Protein AF-A0A1Z9F601-F1 (afdb_monomer)

Sequence (78 aa):
MWNKISDGRMPVEGQKCWYHAPQVGTHRGSFEGYYISEKNVVYRGMHIFVH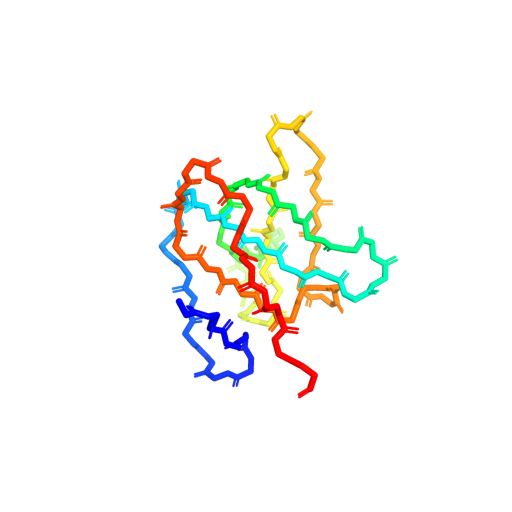ESGNFYLTGDVTHWHDDQEEEPIDVDN

Structure (mmCIF, N/CA/C/O backbone):
data_AF-A0A1Z9F601-F1
#
_entry.id   AF-A0A1Z9F601-F1
#
loop_
_atom_site.group_PDB
_atom_site.id
_atom_site.type_symbol
_atom_site.label_atom_id
_atom_site.label_alt_id
_atom_site.label_comp_id
_atom_site.label_asym_id
_atom_site.label_entity_id
_atom_site.label_seq_id
_atom_site.pdbx_PDB_ins_code
_atom_site.Cartn_x
_atom_site.Cartn_y
_atom_site.Cartn_z
_atom_site.occupancy
_atom_site.B_iso_or_equiv
_atom_site.auth_seq_id
_atom_site.auth_comp_id
_atom_site.auth_asym_id
_atom_site.auth_atom_id
_atom_site.pdbx_PDB_model_num
ATOM 1 N N . MET A 1 1 ? 6.857 -12.571 -3.757 1.00 85.19 1 MET A N 1
ATOM 2 C CA . MET A 1 1 ? 5.507 -13.005 -4.167 1.00 85.19 1 MET A CA 1
ATOM 3 C C . MET A 1 1 ? 4.505 -11.943 -3.750 1.00 85.19 1 MET A C 1
ATOM 5 O O . MET A 1 1 ? 4.551 -11.515 -2.602 1.00 85.19 1 MET A O 1
ATOM 9 N N . TRP A 1 2 ? 3.641 -11.499 -4.663 1.00 91.69 2 TRP A N 1
ATOM 10 C CA . TRP A 1 2 ? 2.605 -10.509 -4.360 1.00 91.69 2 TRP A CA 1
ATOM 11 C C . TRP A 1 2 ? 1.493 -11.106 -3.491 1.00 91.69 2 TRP A C 1
ATOM 13 O O .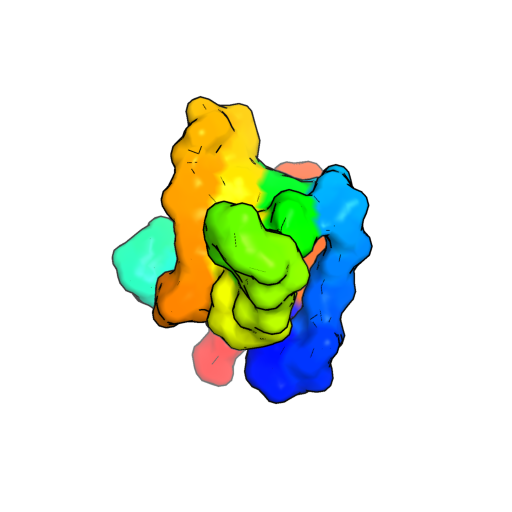 TRP A 1 2 ? 1.047 -12.230 -3.713 1.00 91.69 2 TRP A O 1
ATOM 23 N N . ASN A 1 3 ? 1.037 -10.338 -2.507 1.00 92.81 3 ASN A N 1
ATOM 24 C CA . ASN A 1 3 ? -0.088 -10.650 -1.636 1.00 92.81 3 ASN A CA 1
ATOM 25 C C . ASN A 1 3 ? -1.306 -9.846 -2.101 1.00 92.81 3 ASN A C 1
ATOM 27 O O . ASN A 1 3 ? -1.226 -8.623 -2.243 1.00 92.81 3 ASN A O 1
ATOM 31 N N . LYS A 1 4 ? -2.444 -10.513 -2.312 1.00 91.62 4 LYS A N 1
ATOM 32 C CA . LYS A 1 4 ? -3.698 -9.837 -2.654 1.00 91.62 4 LYS A CA 1
ATOM 33 C C . LYS A 1 4 ? -4.299 -9.202 -1.415 1.00 91.62 4 LYS A C 1
ATOM 35 O O . LYS A 1 4 ? -4.439 -9.847 -0.378 1.00 91.62 4 LYS A O 1
ATOM 40 N N . ILE A 1 5 ? -4.750 -7.960 -1.552 1.00 89.62 5 ILE A N 1
ATOM 41 C CA . ILE A 1 5 ? -5.482 -7.267 -0.487 1.00 89.62 5 ILE A CA 1
ATOM 42 C C . ILE A 1 5 ? -6.777 -8.024 -0.138 1.00 89.62 5 ILE A C 1
ATOM 44 O O . ILE A 1 5 ? -7.160 -8.102 1.028 1.00 89.62 5 ILE A O 1
ATOM 48 N N . SER A 1 6 ? -7.422 -8.648 -1.133 1.00 87.94 6 SER A N 1
ATOM 49 C CA . SER A 1 6 ? -8.637 -9.456 -0.952 1.00 87.94 6 SER A CA 1
ATOM 50 C C . SER A 1 6 ? -8.451 -10.679 -0.056 1.00 87.94 6 SER A C 1
ATOM 52 O O . SER A 1 6 ? -9.430 -11.168 0.501 1.00 87.94 6 SER A O 1
ATOM 54 N N . ASP A 1 7 ? -7.217 -11.158 0.110 1.00 88.81 7 ASP A N 1
ATOM 55 C CA . ASP A 1 7 ? -6.920 -12.312 0.963 1.00 88.81 7 ASP A CA 1
ATOM 56 C C . ASP A 1 7 ? -6.890 -11.915 2.452 1.00 88.81 7 ASP A C 1
ATOM 58 O O . ASP A 1 7 ? -6.693 -12.755 3.329 1.00 88.81 7 ASP A O 1
ATOM 62 N N . GLY A 1 8 ? -7.077 -10.623 2.757 1.00 83.88 8 GLY A N 1
ATOM 63 C CA . GLY A 1 8 ? -7.117 -10.075 4.113 1.00 83.88 8 GLY A CA 1
ATOM 64 C C . GLY A 1 8 ? -5.748 -9.975 4.787 1.00 83.88 8 GLY A C 1
ATOM 65 O O . GLY A 1 8 ? -5.654 -9.521 5.928 1.00 83.88 8 GLY A O 1
ATOM 66 N N . ARG A 1 9 ? -4.677 -10.383 4.098 1.00 88.50 9 ARG A N 1
ATOM 67 C CA . ARG A 1 9 ? -3.304 -10.247 4.577 1.00 88.50 9 ARG A CA 1
ATOM 68 C C . ARG A 1 9 ? -2.791 -8.855 4.227 1.00 88.50 9 ARG A C 1
ATOM 70 O O . ARG A 1 9 ? -2.628 -8.538 3.054 1.00 88.50 9 ARG A O 1
ATOM 77 N N . MET A 1 10 ? -2.490 -8.064 5.250 1.00 92.06 10 MET A N 1
ATOM 78 C CA . MET A 1 10 ? -1.947 -6.710 5.121 1.00 92.06 10 MET A CA 1
ATOM 79 C C . MET A 1 10 ? -0.515 -6.637 5.667 1.00 92.06 10 MET A C 1
ATOM 81 O O . MET A 1 10 ? -0.163 -7.465 6.517 1.00 92.06 10 MET A O 1
ATOM 85 N N . PRO A 1 11 ? 0.304 -5.665 5.221 1.00 93.12 11 PRO A N 1
ATOM 86 C CA . PRO A 1 11 ? 1.551 -5.334 5.900 1.00 93.12 11 PRO A CA 1
ATOM 87 C C . PRO A 1 11 ? 1.283 -4.869 7.337 1.00 93.12 11 PRO A C 1
ATOM 89 O O . PRO A 1 11 ? 0.151 -4.553 7.717 1.00 93.12 11 PRO A O 1
ATOM 92 N N . VAL A 1 12 ? 2.337 -4.791 8.142 1.00 93.81 12 VAL A N 1
ATOM 93 C CA . VAL A 1 12 ? 2.267 -4.143 9.458 1.00 93.81 12 VAL A CA 1
ATOM 94 C C . VAL A 1 12 ? 2.202 -2.621 9.278 1.00 93.81 12 VAL A C 1
ATOM 96 O O . VAL A 1 12 ? 2.787 -2.080 8.345 1.00 93.81 12 VAL A O 1
ATOM 99 N N . GLU A 1 13 ? 1.485 -1.915 10.152 1.00 94.44 13 GLU A N 1
ATOM 100 C CA . GLU A 1 13 ? 1.461 -0.445 10.146 1.00 94.44 13 GLU A CA 1
ATOM 101 C C . GLU A 1 13 ? 2.885 0.127 10.303 1.00 94.44 13 GLU A C 1
ATOM 103 O O . GLU A 1 13 ? 3.660 -0.325 11.149 1.00 94.44 13 GLU A O 1
ATOM 108 N N . GLY A 1 14 ? 3.245 1.076 9.438 1.00 93.88 14 GLY A N 1
ATOM 109 C CA . GLY A 1 14 ? 4.589 1.633 9.273 1.00 93.88 14 GLY A CA 1
ATOM 110 C C . GLY A 1 14 ? 5.551 0.767 8.444 1.00 93.88 14 GLY A C 1
ATOM 111 O O . GLY A 1 14 ? 6.698 1.162 8.225 1.00 93.88 14 GLY A O 1
ATOM 112 N N . GLN A 1 15 ? 5.138 -0.416 7.974 1.00 95.38 15 GLN A N 1
ATOM 113 C CA . GLN A 1 15 ? 6.001 -1.299 7.188 1.00 95.38 15 GLN A CA 1
ATOM 114 C C . GLN A 1 15 ? 6.191 -0.747 5.774 1.00 95.38 15 GLN A C 1
ATOM 116 O O . GLN A 1 15 ? 5.220 -0.444 5.074 1.00 95.38 15 GLN A O 1
ATOM 121 N N . LYS A 1 16 ? 7.450 -0.693 5.325 1.00 95.81 16 LYS A N 1
ATOM 122 C CA . LYS A 1 16 ? 7.761 -0.458 3.915 1.00 95.81 16 LYS A CA 1
ATOM 123 C C . LYS A 1 16 ? 7.306 -1.632 3.054 1.00 95.81 16 LYS A C 1
ATOM 125 O O . LYS A 1 16 ? 7.431 -2.793 3.446 1.00 95.81 16 LYS A O 1
ATOM 130 N N . CYS A 1 17 ? 6.781 -1.331 1.882 1.00 95.25 17 CYS A N 1
ATOM 131 C CA . CYS A 1 17 ? 6.320 -2.325 0.931 1.00 95.25 17 CYS A CA 1
ATOM 132 C C . CYS A 1 17 ? 6.276 -1.743 -0.480 1.00 95.25 17 CYS A C 1
ATOM 134 O O . CYS A 1 17 ? 6.253 -0.527 -0.689 1.00 95.25 17 CYS A O 1
ATOM 136 N N . TRP A 1 18 ? 6.214 -2.645 -1.447 1.00 94.94 18 TRP A N 1
ATOM 137 C CA . TRP A 1 18 ? 5.727 -2.326 -2.778 1.00 94.94 18 TRP A CA 1
ATOM 138 C C . TRP A 1 18 ? 4.218 -2.550 -2.815 1.00 94.94 18 TRP A C 1
ATOM 140 O O . TRP A 1 18 ? 3.714 -3.498 -2.215 1.00 94.94 18 TRP A O 1
ATOM 150 N N . TYR A 1 19 ? 3.484 -1.699 -3.518 1.00 93.25 19 TYR A N 1
ATOM 151 C CA . TYR A 1 19 ? 2.048 -1.846 -3.719 1.00 93.25 19 TYR A CA 1
ATOM 152 C C . TYR A 1 19 ? 1.676 -1.567 -5.168 1.00 93.25 19 TYR A C 1
ATOM 154 O O . TYR A 1 19 ? 2.294 -0.748 -5.845 1.00 93.25 19 TYR A O 1
ATOM 162 N N . HIS A 1 20 ? 0.659 -2.275 -5.647 1.00 92.31 20 HIS A N 1
ATOM 163 C CA . HIS A 1 20 ? 0.183 -2.167 -7.014 1.00 92.31 20 HIS A CA 1
ATOM 164 C C . HIS A 1 20 ? -1.247 -1.645 -7.046 1.00 92.31 20 HIS A C 1
ATOM 166 O O . HIS A 1 20 ? -2.159 -2.237 -6.452 1.00 92.31 20 HIS A O 1
ATOM 172 N N . ALA A 1 21 ? -1.439 -0.568 -7.800 1.00 89.25 21 ALA A N 1
ATOM 173 C CA . ALA A 1 21 ? -2.732 0.018 -8.081 1.00 89.25 21 ALA A CA 1
ATOM 174 C C . ALA A 1 21 ? -3.008 -0.017 -9.594 1.00 89.25 21 ALA A C 1
ATOM 176 O O . ALA A 1 21 ? -2.303 0.665 -10.339 1.00 89.25 21 ALA A O 1
ATOM 177 N N . PRO A 1 22 ? -4.034 -0.743 -10.085 1.00 87.50 22 PRO A N 1
ATOM 178 C CA . PRO A 1 22 ? -4.223 -0.964 -11.523 1.00 87.50 22 PRO A CA 1
ATOM 179 C C . PRO A 1 22 ? -4.324 0.311 -12.370 1.00 87.50 22 PRO A C 1
ATOM 181 O O . PRO A 1 22 ? -3.994 0.294 -13.551 1.00 87.50 22 PRO A O 1
ATOM 184 N N . GLN A 1 23 ? -4.777 1.423 -11.784 1.00 84.56 23 GLN A N 1
ATOM 185 C CA . GLN A 1 23 ? -4.930 2.697 -12.493 1.00 84.56 23 GLN A CA 1
ATOM 186 C C . GLN A 1 23 ? -3.622 3.488 -12.637 1.00 84.56 23 GLN A C 1
ATOM 188 O O . GLN A 1 23 ? -3.502 4.293 -13.558 1.00 84.56 23 GLN A O 1
ATOM 193 N N . VAL A 1 24 ? -2.664 3.298 -11.725 1.00 85.50 24 VAL A N 1
ATOM 194 C CA . VAL A 1 24 ? -1.450 4.134 -11.627 1.00 85.50 24 VAL A CA 1
ATOM 195 C C . VAL A 1 24 ? -0.149 3.328 -11.603 1.00 85.50 24 VAL A C 1
ATOM 197 O O . VAL A 1 24 ? 0.927 3.919 -11.576 1.00 85.50 24 VAL A O 1
ATOM 200 N N . GLY A 1 25 ? -0.226 1.999 -11.627 1.00 89.69 25 GLY A N 1
ATOM 201 C CA . GLY A 1 25 ? 0.921 1.098 -11.648 1.00 89.69 25 GLY A CA 1
ATOM 202 C C . GLY A 1 25 ? 1.439 0.709 -10.263 1.00 89.69 25 GLY A C 1
ATOM 203 O O . GLY A 1 25 ? 0.711 0.713 -9.267 1.00 89.69 25 GLY A O 1
ATOM 204 N N . THR A 1 26 ? 2.709 0.319 -10.232 1.00 92.56 26 THR A N 1
AT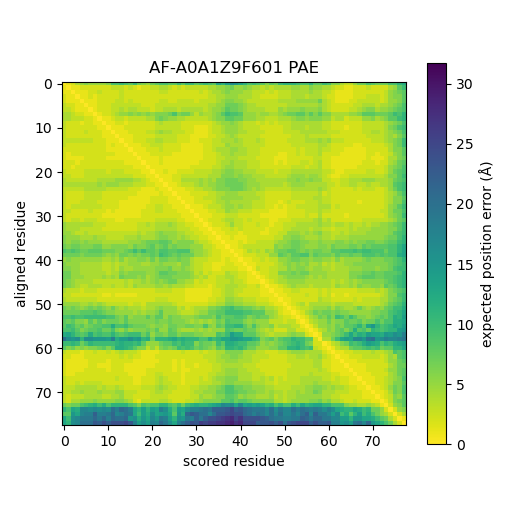OM 205 C CA . THR A 1 26 ? 3.411 -0.189 -9.052 1.00 92.56 26 THR A CA 1
ATOM 206 C C . THR A 1 26 ? 4.260 0.904 -8.419 1.00 92.56 26 THR A C 1
ATOM 208 O O . THR A 1 26 ? 4.935 1.661 -9.110 1.00 92.56 26 THR A O 1
ATOM 211 N N . HIS A 1 27 ? 4.220 0.983 -7.093 1.00 92.56 27 HIS A N 1
ATOM 212 C CA . HIS A 1 27 ? 4.845 2.045 -6.314 1.00 92.56 27 HIS A CA 1
ATOM 213 C C . HIS A 1 27 ? 5.501 1.467 -5.061 1.00 92.56 27 HIS A C 1
ATOM 215 O O . HIS A 1 27 ? 5.016 0.484 -4.497 1.00 92.56 27 HIS A O 1
ATOM 221 N N . ARG A 1 28 ? 6.583 2.096 -4.596 1.00 93.69 28 ARG A N 1
ATOM 222 C CA . ARG A 1 28 ? 7.221 1.787 -3.310 1.00 93.69 28 ARG A CA 1
ATOM 223 C C . ARG A 1 28 ? 6.787 2.799 -2.258 1.00 93.69 28 ARG A C 1
ATOM 225 O O . ARG A 1 28 ? 6.587 3.980 -2.553 1.00 93.69 28 ARG A O 1
ATOM 232 N N . GLY A 1 29 ? 6.621 2.349 -1.024 1.00 94.06 29 GLY A N 1
ATOM 233 C CA . GLY A 1 29 ? 6.178 3.216 0.055 1.00 94.06 29 GLY A CA 1
ATOM 234 C C . GLY A 1 29 ? 5.979 2.484 1.370 1.00 94.06 29 GLY A C 1
ATOM 235 O O . GLY A 1 29 ? 6.654 1.492 1.631 1.00 94.06 29 GLY A O 1
ATOM 236 N N . SER A 1 30 ? 5.057 2.968 2.198 1.00 94.94 30 SER A N 1
ATOM 237 C CA . SER A 1 30 ? 4.672 2.341 3.464 1.00 94.94 30 SER A CA 1
ATOM 238 C C . SER A 1 30 ? 3.167 2.121 3.571 1.00 94.94 30 SER A C 1
ATOM 240 O O . SER A 1 30 ? 2.368 2.812 2.938 1.00 94.94 30 SER A O 1
ATOM 242 N N . PHE A 1 31 ? 2.781 1.136 4.378 1.00 94.75 31 PHE A N 1
ATOM 243 C CA . PHE A 1 31 ? 1.401 0.935 4.801 1.00 94.75 31 PHE A CA 1
ATOM 244 C C . PHE A 1 31 ? 1.181 1.612 6.154 1.00 94.75 31 PHE A C 1
ATOM 246 O O . PHE A 1 31 ? 1.778 1.204 7.142 1.00 94.75 31 PHE A O 1
ATOM 253 N N . GLU A 1 32 ? 0.306 2.611 6.226 1.00 92.94 32 GLU A N 1
ATOM 254 C CA . GLU A 1 32 ? 0.049 3.404 7.445 1.00 92.94 32 GLU A CA 1
ATOM 255 C C . GLU A 1 32 ? -1.261 2.997 8.132 1.00 92.94 32 GLU A C 1
ATOM 257 O O . GLU A 1 32 ? -1.915 3.785 8.811 1.00 92.94 32 GLU A O 1
ATOM 262 N N . GLY A 1 33 ? -1.676 1.745 7.938 1.00 92.31 33 GLY A N 1
ATOM 263 C CA . GLY A 1 33 ? -2.848 1.199 8.602 1.00 92.31 33 GLY A CA 1
ATOM 264 C C . GLY A 1 33 ? -4.148 1.530 7.875 1.00 92.31 33 GLY A C 1
ATOM 265 O O . GLY A 1 33 ? -4.259 1.443 6.650 1.00 92.31 33 GLY A O 1
ATOM 266 N N . TYR A 1 34 ? -5.178 1.831 8.657 1.00 90.62 34 TYR A N 1
ATOM 267 C CA . TYR A 1 34 ? -6.555 1.936 8.187 1.00 90.62 34 TYR A CA 1
ATOM 268 C C . TYR A 1 34 ? -7.098 3.331 8.456 1.00 90.62 34 TYR A C 1
ATOM 270 O O . TYR A 1 34 ? -6.759 3.955 9.457 1.00 90.62 34 TYR A O 1
ATOM 278 N N . TYR A 1 35 ? -8.016 3.791 7.617 1.00 87.12 35 TYR A N 1
ATOM 279 C CA . TYR A 1 35 ? -8.729 5.032 7.856 1.00 87.12 35 TYR A CA 1
ATOM 280 C C . TYR A 1 35 ? -9.479 4.982 9.193 1.00 87.12 35 TYR A C 1
ATOM 282 O O . TYR A 1 35 ? -10.295 4.085 9.450 1.00 87.12 35 TYR A O 1
ATOM 290 N N . ILE A 1 36 ? -9.211 5.987 10.026 1.00 89.19 36 ILE A N 1
ATOM 291 C CA . ILE A 1 36 ? -9.885 6.234 11.297 1.00 89.19 36 ILE A CA 1
ATOM 292 C C . ILE A 1 36 ? -10.673 7.533 11.147 1.00 89.19 36 ILE A C 1
ATOM 294 O O . ILE A 1 36 ? -10.111 8.589 10.866 1.00 89.19 36 ILE A O 1
ATOM 298 N N . SER A 1 37 ? -11.990 7.459 11.325 1.00 88.31 37 SER A N 1
ATOM 299 C CA . SER A 1 37 ? -12.832 8.664 11.323 1.00 88.31 37 SER A CA 1
ATOM 300 C C . SER A 1 37 ? -12.662 9.487 12.603 1.00 88.31 37 SER A C 1
ATOM 302 O O . SER A 1 37 ? -12.209 8.981 13.626 1.00 88.31 37 SER A O 1
ATOM 304 N N . GLU A 1 38 ? -13.166 10.721 12.600 1.00 91.94 38 GLU A N 1
ATOM 305 C CA . GLU A 1 38 ? -13.186 11.618 13.770 1.00 91.94 38 GLU A CA 1
ATOM 306 C C . GLU A 1 38 ? -13.866 11.015 15.015 1.00 91.94 38 GLU A C 1
ATOM 308 O O . GLU A 1 38 ? -13.620 11.437 16.142 1.00 91.94 38 GLU A O 1
ATOM 313 N N . LYS A 1 39 ? -14.722 10.002 14.828 1.00 93.88 39 LYS A N 1
ATOM 314 C CA . LYS A 1 39 ? -15.395 9.264 15.909 1.00 93.88 39 LYS A CA 1
ATOM 315 C C . LYS A 1 39 ? -14.618 8.023 16.374 1.00 93.88 39 LYS A C 1
ATOM 317 O O . LYS A 1 39 ? -15.193 7.185 17.061 1.00 93.88 39 LYS A O 1
ATOM 322 N N . ASN A 1 40 ? -13.351 7.874 15.983 1.00 89.88 40 ASN A N 1
ATOM 323 C CA . ASN A 1 40 ? -12.500 6.705 16.245 1.00 89.88 40 ASN A CA 1
ATOM 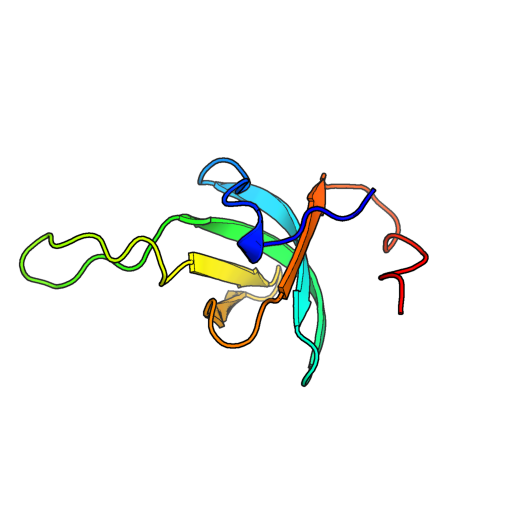324 C C . ASN A 1 40 ? -13.037 5.376 15.680 1.00 89.88 40 ASN A C 1
ATOM 326 O O . ASN A 1 40 ? -12.698 4.298 16.168 1.00 89.88 40 ASN A O 1
ATOM 330 N N . VAL A 1 41 ? -13.875 5.424 14.639 1.00 90.69 41 VAL A N 1
ATOM 331 C CA . VAL A 1 41 ? -14.304 4.211 13.921 1.00 90.69 41 VAL A CA 1
ATOM 332 C C . VAL A 1 41 ? -13.236 3.832 12.900 1.00 90.69 41 VAL A C 1
ATOM 334 O O . VAL A 1 41 ? -12.919 4.650 12.034 1.00 90.69 41 VAL A O 1
ATOM 337 N N . VAL A 1 42 ? -12.722 2.602 13.007 1.00 88.00 42 VAL A N 1
ATOM 338 C CA . VAL A 1 42 ? -11.731 2.010 12.095 1.00 88.00 42 VAL A CA 1
ATOM 339 C C . VAL A 1 42 ? -12.434 1.346 10.915 1.00 88.00 42 VAL A C 1
ATOM 341 O O . VAL A 1 42 ? -13.226 0.417 11.094 1.00 88.00 42 VAL A O 1
ATOM 344 N N . TYR A 1 43 ? -12.095 1.767 9.701 1.00 85.75 43 TYR A N 1
ATOM 345 C CA . TYR A 1 43 ? -12.626 1.188 8.472 1.00 85.75 43 TYR A CA 1
ATOM 346 C C . TYR A 1 43 ? -11.619 0.194 7.896 1.00 85.75 43 TYR A C 1
ATOM 348 O O . TYR A 1 43 ? -10.717 0.555 7.149 1.00 85.75 43 TYR A O 1
ATOM 356 N N . ARG A 1 44 ? -11.786 -1.093 8.227 1.00 81.31 44 ARG A N 1
ATOM 357 C CA . ARG A 1 44 ? -10.847 -2.161 7.828 1.00 81.31 44 ARG A CA 1
ATOM 358 C C . ARG A 1 44 ? -10.762 -2.435 6.322 1.00 81.31 44 ARG A C 1
ATOM 360 O O . ARG A 1 44 ? -9.871 -3.149 5.905 1.00 81.31 44 ARG A O 1
ATOM 367 N N . GLY A 1 45 ? -11.674 -1.887 5.522 1.00 81.25 45 GLY A N 1
ATOM 368 C CA . GLY A 1 45 ? -11.585 -1.902 4.057 1.00 81.25 45 GLY A CA 1
ATOM 369 C C . GLY A 1 45 ? -10.952 -0.639 3.470 1.00 81.25 45 GLY A C 1
ATOM 370 O O . GLY A 1 45 ? -10.979 -0.470 2.257 1.00 81.25 45 GLY A O 1
ATOM 371 N N . MET A 1 46 ? -10.461 0.268 4.322 1.00 86.50 46 MET A N 1
ATOM 372 C CA . MET A 1 46 ? -9.869 1.552 3.952 1.00 86.50 46 MET A CA 1
ATOM 373 C C . MET A 1 46 ? -8.379 1.611 4.354 1.00 86.50 46 MET A C 1
ATOM 375 O O . MET A 1 46 ? -8.010 2.360 5.248 1.00 86.50 46 MET A O 1
ATOM 379 N N . HIS A 1 47 ? -7.536 0.783 3.738 1.00 89.06 47 HIS A N 1
ATOM 380 C CA . HIS A 1 47 ? -6.072 0.794 3.803 1.00 89.06 47 HIS A CA 1
ATOM 381 C C . HIS A 1 47 ? -5.462 2.103 3.285 1.00 89.06 47 HIS A C 1
ATOM 383 O O . HIS A 1 47 ? -5.890 2.639 2.257 1.00 89.06 47 HIS A O 1
ATOM 389 N N . ILE A 1 48 ? -4.418 2.569 3.968 1.00 91.75 48 ILE A N 1
ATOM 390 C CA . ILE A 1 48 ? -3.656 3.766 3.610 1.00 91.75 48 ILE A CA 1
ATOM 391 C C . ILE A 1 48 ? -2.249 3.343 3.189 1.00 91.75 48 ILE A C 1
ATOM 393 O O . ILE A 1 48 ? -1.504 2.777 3.988 1.00 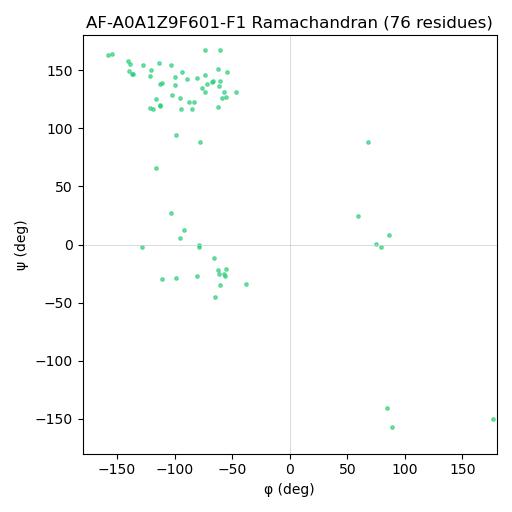91.75 48 ILE A O 1
ATOM 397 N N . PHE A 1 49 ? -1.886 3.645 1.942 1.00 92.81 49 PHE A N 1
ATOM 398 C CA . PHE A 1 49 ? -0.530 3.483 1.424 1.00 92.81 49 PHE A CA 1
ATOM 399 C C . PHE A 1 49 ? 0.077 4.849 1.124 1.00 92.81 49 PHE A C 1
ATOM 401 O O . PHE A 1 49 ? -0.590 5.722 0.568 1.00 92.81 49 PHE A O 1
ATOM 408 N N . VAL A 1 50 ? 1.345 5.038 1.473 1.00 92.56 50 VAL A N 1
ATOM 409 C CA . VAL A 1 50 ? 2.053 6.312 1.303 1.00 92.56 50 VAL A CA 1
ATOM 410 C C . VAL A 1 50 ? 3.256 6.084 0.430 1.00 92.56 50 VAL A C 1
ATOM 412 O O . VAL A 1 50 ? 4.148 5.323 0.782 1.00 92.56 50 VAL A O 1
ATOM 415 N N . HIS A 1 51 ? 3.280 6.737 -0.720 1.00 89.31 51 HIS A N 1
ATOM 416 C CA . HIS A 1 51 ? 4.442 6.776 -1.587 1.00 89.31 51 HIS A CA 1
ATOM 417 C C . HIS A 1 51 ? 5.627 7.443 -0.883 1.00 89.31 51 HIS A C 1
ATOM 419 O O . HIS A 1 51 ? 5.444 8.361 -0.085 1.00 89.31 51 HIS A O 1
ATOM 425 N N . GLU A 1 52 ? 6.854 7.065 -1.244 1.00 83.75 52 GLU A N 1
ATOM 426 C CA . GLU A 1 52 ? 8.072 7.659 -0.670 1.00 83.75 52 GLU A CA 1
ATOM 427 C C . GLU A 1 52 ? 8.150 9.188 -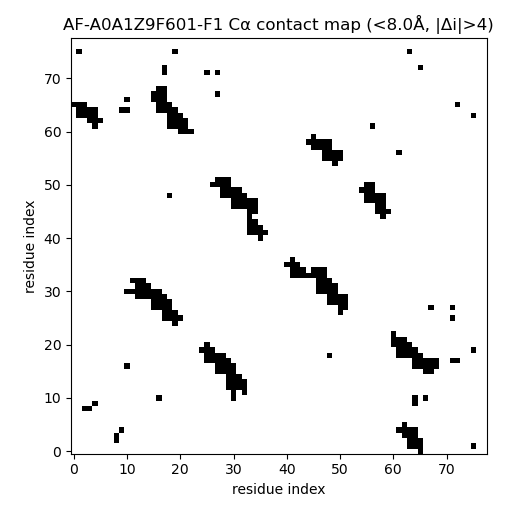0.841 1.00 83.75 52 GLU A C 1
ATOM 429 O O . GLU A 1 52 ? 8.763 9.877 -0.028 1.00 83.75 52 GLU A O 1
ATOM 434 N N . SER A 1 53 ? 7.487 9.743 -1.860 1.00 82.94 53 SER A N 1
ATOM 435 C CA . SER A 1 53 ? 7.397 11.195 -2.071 1.00 82.94 53 SER A CA 1
ATOM 436 C C . SER A 1 53 ? 6.372 11.911 -1.176 1.00 82.94 53 SER A C 1
ATOM 438 O O . SER A 1 53 ? 6.193 13.117 -1.325 1.00 82.94 53 SER A O 1
ATOM 440 N N . GLY A 1 54 ? 5.654 11.194 -0.306 1.00 76.88 54 GLY A N 1
ATOM 441 C CA . GLY A 1 54 ? 4.618 11.741 0.580 1.00 76.88 54 GLY A CA 1
ATOM 442 C C . GLY A 1 54 ? 3.213 11.838 -0.029 1.00 76.88 54 GLY A C 1
ATOM 443 O O . GLY A 1 54 ? 2.328 12.422 0.591 1.00 76.88 54 GLY A O 1
ATOM 444 N N . ASN A 1 55 ? 2.987 11.282 -1.224 1.00 83.25 55 ASN A N 1
ATOM 445 C CA . ASN A 1 55 ? 1.640 11.150 -1.794 1.00 83.25 55 ASN A CA 1
ATOM 446 C C . ASN A 1 55 ? 0.933 9.928 -1.196 1.00 83.25 55 ASN A C 1
ATOM 448 O O . ASN A 1 55 ? 1.567 8.898 -0.989 1.00 83.25 55 ASN A O 1
ATOM 452 N N . PHE A 1 56 ? -0.374 10.019 -0.964 1.00 79.62 56 PHE A N 1
ATOM 453 C CA . PHE A 1 56 ? -1.161 8.953 -0.341 1.00 79.62 56 PHE A CA 1
ATOM 454 C C . PHE A 1 56 ? -2.126 8.328 -1.351 1.00 79.62 56 PHE A C 1
ATOM 456 O O . PHE A 1 56 ? -2.775 9.046 -2.110 1.00 79.62 56 PHE A O 1
ATOM 463 N N . TYR A 1 57 ? -2.257 7.005 -1.307 1.00 81.00 57 TYR A N 1
ATOM 464 C CA . TYR A 1 57 ? -3.240 6.228 -2.058 1.00 81.00 57 TYR A CA 1
ATOM 465 C C . TYR A 1 57 ? -4.124 5.437 -1.096 1.00 81.00 57 TYR A C 1
ATOM 467 O O . TYR A 1 57 ? -3.673 4.967 -0.046 1.00 81.00 57 TYR A O 1
ATOM 475 N N . LEU A 1 58 ? -5.395 5.283 -1.461 1.00 76.44 58 LEU A N 1
ATOM 476 C CA . LEU A 1 58 ? -6.360 4.524 -0.679 1.00 76.44 58 LEU A CA 1
ATOM 477 C C . LEU A 1 58 ? -6.611 3.155 -1.314 1.00 76.44 58 LEU A C 1
ATOM 479 O O . LEU A 1 58 ? -6.522 2.951 -2.517 1.00 76.44 58 LEU A O 1
ATOM 483 N N . THR A 1 59 ? -7.011 2.216 -0.471 1.00 65.06 59 THR A N 1
ATOM 484 C CA . THR A 1 59 ? -7.470 0.845 -0.784 1.00 65.06 59 THR A CA 1
ATOM 485 C C . THR A 1 59 ? -8.307 0.619 -2.020 1.00 65.06 59 THR A C 1
ATOM 487 O O . THR A 1 59 ? -8.255 -0.477 -2.562 1.00 65.06 59 THR A O 1
ATOM 490 N N . GLY A 1 60 ? -9.153 1.580 -2.401 1.00 67.31 60 GLY A N 1
ATOM 491 C CA . GLY A 1 60 ? -9.986 1.418 -3.593 1.00 67.31 60 GLY A CA 1
ATOM 492 C C . GLY A 1 60 ? -9.131 1.258 -4.848 1.00 67.31 60 GLY A C 1
ATOM 493 O O . GLY A 1 60 ? -9.553 0.619 -5.807 1.00 67.31 60 GLY A O 1
ATOM 494 N N . ASP A 1 61 ? -7.910 1.784 -4.787 1.00 78.31 61 ASP A N 1
ATOM 495 C CA . ASP A 1 61 ? -6.975 1.828 -5.891 1.00 78.31 61 ASP A CA 1
ATOM 496 C C . ASP A 1 61 ? -5.943 0.696 -5.806 1.00 78.31 61 ASP A C 1
ATOM 498 O O . ASP A 1 61 ? -5.493 0.230 -6.845 1.00 78.31 61 ASP A O 1
ATOM 502 N N . VAL A 1 62 ? -5.594 0.208 -4.606 1.00 88.69 62 VAL A N 1
ATOM 503 C CA . VAL A 1 62 ? -4.533 -0.798 -4.384 1.00 88.69 62 VAL A CA 1
ATOM 504 C C . VAL A 1 62 ? -5.094 -2.219 -4.304 1.00 88.69 62 VAL A C 1
ATOM 506 O O . VAL A 1 62 ? -5.941 -2.527 -3.469 1.00 88.69 62 VAL A O 1
ATOM 509 N N . THR A 1 63 ? -4.557 -3.124 -5.123 1.00 90.88 63 THR A N 1
ATOM 510 C CA . THR A 1 63 ? -5.025 -4.522 -5.220 1.00 90.88 63 THR A CA 1
ATOM 511 C C . THR A 1 63 ? -4.037 -5.542 -4.669 1.00 90.88 63 THR A C 1
ATOM 513 O O . THR A 1 63 ? -4.454 -6.584 -4.156 1.00 90.88 63 THR A O 1
ATOM 516 N N . HIS A 1 64 ? -2.740 -5.240 -4.739 1.00 92.88 64 HIS A N 1
ATOM 517 C CA . HIS A 1 64 ? -1.676 -6.136 -4.304 1.00 92.88 64 HIS A CA 1
ATOM 518 C C . HIS A 1 64 ? -0.590 -5.373 -3.554 1.00 92.88 64 HIS A C 1
ATOM 520 O O . HIS A 1 64 ? -0.379 -4.182 -3.785 1.00 92.88 64 HIS A O 1
ATOM 526 N N . TRP A 1 65 ? 0.133 -6.084 -2.697 1.00 94.00 65 TRP A N 1
ATOM 527 C CA . TRP A 1 65 ? 1.342 -5.585 -2.058 1.00 94.00 65 TRP A CA 1
ATOM 528 C C . TRP A 1 65 ? 2.419 -6.665 -1.974 1.00 94.00 65 TRP A C 1
ATOM 530 O O . TRP A 1 65 ? 2.134 -7.861 -2.019 1.00 94.00 65 TRP A O 1
ATOM 540 N N . HIS A 1 66 ? 3.665 -6.249 -1.840 1.00 95.44 66 HIS A N 1
ATOM 541 C CA . HIS A 1 66 ? 4.827 -7.115 -1.736 1.00 95.44 66 HIS A CA 1
ATOM 542 C C . HIS A 1 66 ? 5.754 -6.578 -0.646 1.00 95.44 66 HIS A C 1
ATOM 544 O O . HIS A 1 66 ? 5.837 -5.366 -0.438 1.00 95.44 66 HIS A O 1
ATOM 550 N N . ASP A 1 67 ? 6.443 -7.476 0.057 1.00 95.31 67 ASP A N 1
ATOM 551 C CA . ASP A 1 67 ? 7.451 -7.086 1.043 1.00 95.31 67 ASP A CA 1
ATOM 552 C C . ASP A 1 67 ? 8.508 -6.164 0.413 1.00 95.31 67 ASP A C 1
ATOM 554 O O . ASP A 1 67 ? 8.800 -6.249 -0.784 1.00 95.31 67 ASP A O 1
ATOM 558 N N . ASP A 1 68 ? 9.056 -5.254 1.217 1.00 95.62 68 ASP A N 1
ATOM 559 C CA . ASP A 1 68 ? 10.054 -4.302 0.741 1.00 95.62 68 ASP A CA 1
ATOM 560 C C . ASP A 1 68 ? 11.312 -5.004 0.220 1.00 95.62 68 ASP A C 1
ATOM 562 O O . ASP A 1 68 ? 11.843 -5.921 0.847 1.00 95.62 68 ASP A O 1
ATOM 566 N N . GLN A 1 69 ? 11.806 -4.525 -0.915 1.00 93.62 69 GLN A N 1
ATOM 567 C CA . GLN A 1 69 ? 13.073 -4.930 -1.516 1.00 93.62 69 GLN A CA 1
ATOM 568 C C . GLN A 1 69 ? 13.592 -3.784 -2.397 1.00 93.62 69 GLN A C 1
ATOM 570 O O . GLN A 1 69 ? 12.844 -2.856 -2.711 1.00 93.62 69 GLN A O 1
ATOM 575 N N . GLU A 1 70 ? 14.873 -3.822 -2.768 1.00 91.38 70 GLU A N 1
ATOM 576 C CA . GLU A 1 70 ? 15.520 -2.725 -3.502 1.00 91.38 70 GLU A CA 1
ATOM 577 C C . GLU A 1 70 ? 14.940 -2.521 -4.907 1.00 91.38 70 GLU A C 1
ATOM 579 O O . GLU A 1 70 ? 14.644 -1.389 -5.286 1.00 91.38 70 GLU A O 1
ATOM 584 N N . GLU A 1 71 ? 14.733 -3.609 -5.646 1.00 92.12 71 GLU A N 1
ATOM 585 C CA . GLU A 1 71 ? 14.214 -3.577 -7.013 1.00 92.12 71 GLU A CA 1
ATOM 586 C C . GLU A 1 71 ? 12.693 -3.744 -7.054 1.00 92.12 71 GLU A C 1
ATOM 588 O O . GLU A 1 71 ? 12.109 -4.460 -6.237 1.00 92.12 71 GLU A O 1
ATOM 593 N N . GLU A 1 72 ? 12.044 -3.128 -8.043 1.00 91.00 72 GLU A N 1
ATOM 594 C CA . GLU A 1 72 ? 10.619 -3.355 -8.286 1.00 91.00 72 GLU A CA 1
ATOM 595 C C . GLU A 1 72 ? 10.351 -4.862 -8.475 1.00 91.00 72 GLU A C 1
ATOM 597 O O . GLU A 1 72 ? 11.025 -5.505 -9.288 1.00 91.00 72 GLU A O 1
ATOM 602 N N . PRO A 1 73 ? 9.402 -5.462 -7.731 1.00 90.25 73 PRO A N 1
ATOM 603 C CA . PRO A 1 73 ? 9.074 -6.867 -7.901 1.00 90.25 73 PRO A CA 1
ATOM 604 C C . PRO A 1 73 ? 8.537 -7.124 -9.311 1.00 90.25 73 PRO A C 1
ATOM 606 O O . PRO A 1 73 ? 7.496 -6.596 -9.699 1.00 90.25 73 PRO A O 1
ATOM 609 N N . ILE A 1 74 ? 9.247 -7.963 -10.060 1.00 83.12 74 ILE A N 1
ATOM 610 C CA . ILE A 1 74 ? 8.846 -8.412 -11.395 1.00 83.12 74 ILE A CA 1
ATOM 611 C C . ILE A 1 74 ? 7.588 -9.292 -11.249 1.00 83.12 74 ILE A C 1
ATOM 613 O O . ILE A 1 74 ? 7.498 -10.076 -10.304 1.00 83.12 74 ILE A O 1
ATOM 617 N N . ASP A 1 75 ? 6.633 -9.136 -12.170 1.00 69.19 75 ASP A N 1
ATOM 618 C CA . ASP A 1 75 ? 5.344 -9.845 -12.244 1.00 69.19 75 ASP A CA 1
ATOM 619 C C . ASP A 1 75 ? 4.338 -9.528 -11.125 1.00 69.19 75 ASP A C 1
ATOM 621 O O . ASP A 1 75 ? 4.213 -10.245 -10.131 1.00 69.19 75 ASP A O 1
ATOM 625 N N . VAL A 1 76 ? 3.520 -8.489 -11.335 1.00 60.38 76 VAL A N 1
ATOM 626 C CA . VAL A 1 76 ? 2.164 -8.463 -10.764 1.00 60.38 76 VAL A CA 1
ATOM 627 C C . VAL A 1 76 ? 1.322 -9.366 -11.666 1.00 60.38 76 VAL A C 1
ATOM 629 O O . VAL A 1 76 ? 0.839 -8.909 -12.697 1.00 60.38 76 VAL A O 1
ATOM 632 N N . ASP A 1 77 ? 1.276 -10.667 -11.371 1.00 54.50 77 ASP A N 1
ATOM 633 C CA . ASP A 1 77 ? 0.646 -11.665 -12.249 1.00 54.50 77 ASP A CA 1
ATOM 634 C C . ASP A 1 77 ? -0.750 -11.229 -12.749 1.00 54.50 77 ASP A C 1
ATOM 636 O O . ASP A 1 77 ? -1.603 -10.798 -11.964 1.00 54.50 77 ASP A O 1
ATOM 640 N N . ASN A 1 78 ? -0.926 -11.370 -14.072 1.00 39.81 78 ASN A N 1
ATOM 641 C CA . ASN A 1 78 ? -2.178 -11.255 -14.834 1.00 39.81 78 ASN A CA 1
ATOM 642 C C . ASN A 1 78 ? -3.302 -12.147 -14.284 1.00 39.81 78 ASN A C 1
ATOM 644 O O . ASN A 1 78 ? -3.023 -13.309 -13.906 1.00 39.81 78 ASN A O 1
#

Nearest PDB structures (foldseek):
  8eih-assembly1_E  TM=5.890E-01  e=7.560E-01  Homo sapiens
  2x4j-assembly1_A  TM=5.913E-01  e=3.078E+00  Pyrobaculum spherical virus
  8qkh-assembly1_s  TM=4.594E-01  e=2.109E+00  Staphylococcus phage 812
  9esi-assembly1_H  TM=3.168E-01  e=1.164E+00  Schizosaccharomyces pombe
  2fhd-assembly1_A  TM=4.435E-01  e=6.555E+00  Schizosaccharomyces pombe

Mean predicted aligned error: 4.75 Å

pLDDT: mean 87.32, std 9.7, range [39.81, 95.81]

Foldseek 3Di:
DKDWVVVVD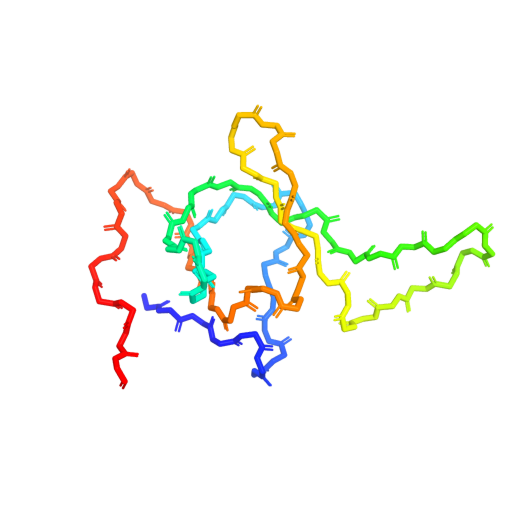DDDAQAWKWWAFPVPGIATFGWRAADADPVRDGDSQWTWTAGPVGDIDTNVGTTIIGHDDDDDDPDPDD

Solvent-accessible surface area (backbone atoms only — not comparable to full-atom values): 4695 Å² total; per-residue (Å²): 122,75,39,45,49,90,75,71,60,70,80,54,68,72,34,58,24,33,38,32,19,88,91,81,46,74,46,57,27,30,29,68,42,50,45,62,46,100,84,72,50,73,38,89,80,35,37,34,36,32,37,79,89,72,50,75,49,51,34,94,5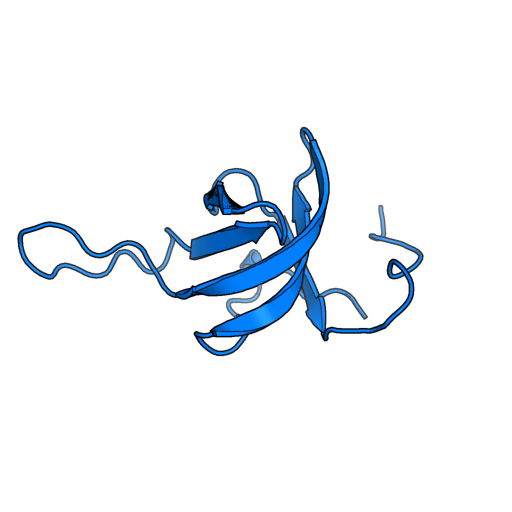0,44,51,34,35,31,76,62,65,96,65,83,79,80,73,83,78,131

Radius of gyration: 12.07 Å; Cα contacts (8 Å, |Δi|>4): 155; chains: 1; bounding box: 31×25×31 Å

Secondary structure (DSSP, 8-state):
-PEEGGGT--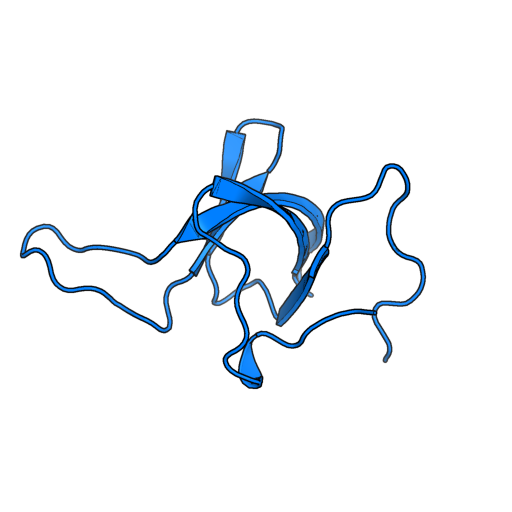PPTTEEEEEEETTTEEEEEEEEEEEE-TT--EEEEEEEEEETTS-EEETTT--EEEE--SSPPS----